Protein AF-A0A972J6G7-F1 (afdb_monomer_lite)

Secondary structure (DSSP, 8-state):
--------------------------------------------GGGG-EEEETTEEEETT-BHHHHHHHSPPPSEEEEEE-SSSSSEEEEEEETTEEEEEEEETTEEEEEEEEE--TT---TT---TT---

Sequence (132 aa):
MKKKLIIFCLFALLIVSACGAQERTSEQAKPPATMTPVQETAMPAYEKLYIQLGDLRIGIFDDANIVLSALPPPIGTFEAESCAYQGMDSFYYYDGFQLMVNEIDGARQVTSIGIKDDLFKTPQGVRFGLSR

Foldseek 3Di:
DDDDDDDDDDDDDDDDDDDDDDDDDDDDDDDDDDDDPPPCPPDPPQVPDWADDPPDTAHWFPQVVVVCVVDDAAPDWDWDQDPVDHGIFIWGHDVQWIWTWDQDPNTITGHDIGGDDQPGAGPVGDGPPDDD

Structure (mmCIF, N/CA/C/O backbone):
data_AF-A0A972J6G7-F1
#
_entry.id   AF-A0A972J6G7-F1
#
loop_
_atom_site.group_PDB
_atom_site.id
_atom_site.type_symbol
_atom_site.label_atom_id
_atom_site.label_alt_id
_atom_site.label_comp_id
_atom_site.label_asym_id
_atom_site.label_entity_id
_atom_site.label_seq_id
_atom_site.pdbx_PDB_ins_code
_atom_site.Cartn_x
_atom_site.Cartn_y
_atom_site.Cartn_z
_atom_site.occupancy
_atom_site.B_iso_or_equiv
_atom_site.auth_seq_id
_atom_site.auth_comp_id
_atom_site.auth_asym_id
_atom_site.auth_atom_id
_atom_site.pdbx_PDB_model_num
ATOM 1 N N . MET A 1 1 ? 58.709 -25.369 -23.808 1.00 37.25 1 MET A N 1
ATOM 2 C CA . MET A 1 1 ? 60.099 -25.134 -23.341 1.00 37.25 1 MET A CA 1
ATOM 3 C C . MET A 1 1 ? 60.258 -23.633 -23.088 1.00 37.25 1 MET A C 1
ATOM 5 O O . MET A 1 1 ? 60.187 -22.874 -24.032 1.00 37.25 1 MET A O 1
ATOM 9 N N . LYS A 1 2 ? 60.033 -23.135 -21.865 1.00 39.34 2 LYS A N 1
ATOM 10 C CA . LYS A 1 2 ? 61.041 -22.796 -20.830 1.00 39.34 2 LYS A CA 1
ATOM 11 C C . LYS A 1 2 ? 62.212 -21.906 -21.317 1.00 39.34 2 LYS A C 1
ATOM 13 O O . LYS A 1 2 ? 63.195 -22.437 -21.803 1.00 39.34 2 LYS A O 1
ATOM 18 N N . LYS A 1 3 ? 62.065 -20.594 -21.047 1.00 46.31 3 LYS A N 1
ATOM 19 C CA . LYS A 1 3 ? 63.023 -19.589 -20.507 1.00 46.31 3 LYS A CA 1
ATOM 20 C C . LYS A 1 3 ? 64.447 -19.475 -21.098 1.00 46.31 3 LYS A C 1
ATOM 22 O O . LYS A 1 3 ? 65.182 -20.454 -21.069 1.00 46.31 3 LYS A O 1
ATOM 27 N N . LYS A 1 4 ? 64.860 -18.222 -21.386 1.00 48.91 4 LYS A N 1
ATOM 28 C CA . LYS A 1 4 ? 66.084 -17.473 -20.941 1.00 48.91 4 LYS A CA 1
ATOM 29 C C . LYS A 1 4 ? 66.341 -16.317 -21.940 1.00 48.91 4 LYS A C 1
ATOM 31 O O . LYS A 1 4 ? 66.417 -16.580 -23.127 1.00 48.91 4 LYS A O 1
ATOM 36 N N . LEU A 1 5 ? 66.208 -15.033 -21.587 1.00 52.12 5 LEU A N 1
ATOM 37 C CA . LEU A 1 5 ? 67.059 -14.161 -20.747 1.00 52.12 5 LEU A CA 1
ATOM 38 C C . LEU A 1 5 ? 68.436 -13.832 -21.369 1.00 52.12 5 LEU A C 1
ATOM 40 O O . LEU A 1 5 ? 69.343 -14.649 -21.262 1.00 52.12 5 LEU A O 1
ATOM 44 N N . ILE A 1 6 ? 68.580 -12.610 -21.910 1.00 56.72 6 ILE A N 1
ATOM 45 C CA . ILE A 1 6 ? 69.832 -11.857 -22.174 1.00 56.72 6 ILE A CA 1
ATOM 46 C C . ILE A 1 6 ? 69.441 -10.357 -22.019 1.00 56.72 6 ILE A C 1
ATOM 48 O O . ILE A 1 6 ? 68.616 -9.893 -22.796 1.00 56.72 6 ILE A O 1
ATOM 52 N N . ILE A 1 7 ? 69.660 -9.649 -20.894 1.00 53.44 7 ILE A N 1
ATOM 53 C CA . ILE A 1 7 ? 70.910 -9.040 -20.360 1.00 53.44 7 ILE A CA 1
ATOM 54 C C . ILE A 1 7 ? 71.455 -8.000 -21.364 1.00 53.44 7 ILE A C 1
ATOM 56 O O . ILE A 1 7 ? 71.918 -8.389 -22.422 1.00 53.44 7 ILE A O 1
ATOM 60 N N . PHE A 1 8 ? 71.335 -6.678 -21.178 1.00 44.78 8 PHE A N 1
ATOM 61 C CA . PHE A 1 8 ? 72.297 -5.801 -20.478 1.00 44.78 8 PHE A CA 1
ATOM 62 C C . PHE A 1 8 ? 71.844 -4.344 -20.766 1.00 44.78 8 PHE A C 1
ATOM 64 O O . PHE A 1 8 ? 71.658 -3.997 -21.926 1.00 44.78 8 PHE A O 1
ATOM 71 N N . CYS A 1 9 ? 71.521 -3.503 -19.786 1.00 44.59 9 CYS A N 1
ATOM 72 C CA . CYS A 1 9 ? 72.351 -2.334 -19.483 1.00 44.59 9 CYS A CA 1
ATOM 73 C C . CYS A 1 9 ? 71.883 -1.709 -18.168 1.00 44.59 9 CYS A C 1
ATOM 75 O O . CYS A 1 9 ? 70.750 -1.255 -18.019 1.00 44.59 9 CYS A O 1
ATOM 77 N N . LEU A 1 10 ? 72.810 -1.743 -17.226 1.00 46.75 10 LEU A N 1
ATOM 78 C CA . LEU A 1 10 ? 72.714 -1.363 -15.835 1.00 46.75 10 LEU A CA 1
ATOM 79 C C . LEU A 1 10 ? 73.387 0.010 -15.701 1.00 46.75 10 LEU A C 1
ATOM 81 O O . LEU A 1 10 ? 74.588 0.115 -15.912 1.00 46.75 10 LEU A O 1
ATOM 85 N N . PHE A 1 11 ? 72.621 1.038 -15.357 1.00 53.41 11 PHE A N 1
ATOM 86 C CA . PHE A 1 11 ? 73.085 2.254 -14.678 1.00 53.41 11 PHE A CA 1
ATOM 87 C C . PHE A 1 11 ? 71.932 2.587 -13.712 1.00 53.41 11 PHE A C 1
ATOM 89 O O . PHE A 1 11 ? 70.876 3.022 -14.152 1.00 53.41 11 PHE A O 1
ATOM 96 N N . ALA A 1 12 ? 71.919 2.165 -12.440 1.00 45.75 12 ALA A N 1
ATOM 97 C CA . ALA A 1 12 ? 72.860 2.511 -11.367 1.00 45.75 12 ALA A CA 1
ATOM 98 C C . ALA A 1 12 ? 73.193 4.016 -11.409 1.00 45.75 12 ALA A C 1
ATOM 100 O O . ALA A 1 12 ? 73.682 4.497 -12.415 1.00 45.75 12 ALA A O 1
ATOM 101 N N . LEU A 1 13 ? 72.987 4.832 -10.382 1.00 48.28 13 LEU A N 1
ATOM 102 C CA . LEU A 1 13 ? 72.763 4.564 -8.972 1.00 48.28 13 LEU A CA 1
ATOM 103 C C . LEU A 1 13 ? 72.353 5.903 -8.311 1.00 48.28 13 LEU A C 1
ATOM 105 O O . LEU A 1 13 ? 72.888 6.947 -8.665 1.00 48.28 13 LEU A O 1
ATOM 109 N N . LEU A 1 14 ? 71.421 5.825 -7.360 1.00 52.12 14 LEU A N 1
ATOM 110 C CA . LEU A 1 14 ? 71.400 6.471 -6.036 1.00 52.12 14 LEU A CA 1
ATOM 111 C C . LEU A 1 14 ? 72.083 7.838 -5.817 1.00 52.12 14 LEU A C 1
ATOM 113 O O . LEU A 1 14 ? 73.303 7.947 -5.883 1.00 52.12 14 LEU A O 1
ATOM 117 N N . ILE A 1 15 ? 71.320 8.767 -5.225 1.00 62.25 15 ILE A N 1
ATOM 118 C CA . ILE A 1 15 ? 71.763 9.433 -3.988 1.00 62.25 15 ILE A CA 1
ATOM 119 C C . ILE A 1 15 ? 70.581 9.676 -3.040 1.00 62.25 15 ILE A C 1
ATOM 121 O O . ILE A 1 15 ? 69.483 10.041 -3.451 1.00 62.25 15 ILE A O 1
ATOM 125 N N . VAL A 1 16 ? 70.848 9.382 -1.770 1.00 63.50 16 VAL A N 1
ATOM 126 C CA . VAL A 1 16 ? 69.961 9.284 -0.602 1.00 63.50 16 VAL A CA 1
ATOM 127 C C . VAL A 1 16 ? 70.358 10.376 0.402 1.00 63.50 16 VAL A C 1
ATOM 129 O O . VAL A 1 16 ? 71.506 10.819 0.375 1.00 63.50 16 VAL A O 1
ATOM 132 N N . SER A 1 17 ? 69.451 10.662 1.349 1.00 56.06 17 SER A N 1
ATOM 133 C CA . SER A 1 17 ? 69.672 11.268 2.687 1.00 56.06 17 SER A CA 1
ATOM 134 C C . SER A 1 17 ? 69.538 12.793 2.740 1.00 56.06 17 SER A C 1
ATOM 136 O O . SER A 1 17 ? 70.007 13.478 1.847 1.00 56.06 17 SER A O 1
ATOM 138 N N . ALA A 1 18 ? 68.983 13.442 3.767 1.00 43.06 18 ALA A N 1
ATOM 139 C CA . ALA A 1 18 ? 68.316 13.085 5.029 1.00 43.06 18 ALA A CA 1
ATOM 140 C C . ALA A 1 18 ? 67.687 14.404 5.554 1.00 43.06 18 ALA A C 1
ATOM 142 O O . ALA A 1 18 ? 68.193 15.477 5.243 1.00 43.06 18 ALA A O 1
ATOM 143 N N . CYS A 1 19 ? 66.514 14.420 6.186 1.00 52.03 19 CYS A N 1
ATOM 144 C CA . CYS A 1 19 ? 66.264 14.500 7.641 1.00 52.03 19 CYS A CA 1
ATOM 145 C C . CYS A 1 19 ? 64.748 14.791 7.760 1.00 52.03 19 CYS A C 1
ATOM 147 O O . CYS A 1 19 ? 64.228 15.550 6.953 1.00 52.03 19 CYS A O 1
ATOM 149 N N . GLY A 1 20 ? 63.940 14.250 8.669 1.00 37.41 20 GLY A N 1
ATOM 150 C CA . GLY A 1 20 ? 64.222 13.752 10.008 1.00 37.41 20 GLY A CA 1
ATOM 151 C C . GLY A 1 20 ? 63.487 14.633 11.026 1.00 37.41 20 GLY A C 1
ATOM 152 O O . GLY A 1 20 ? 64.061 15.620 11.466 1.00 37.41 20 GLY A O 1
ATOM 153 N N . ALA A 1 21 ? 62.241 14.285 11.382 1.00 38.41 21 ALA A N 1
ATOM 154 C CA . ALA A 1 21 ? 61.596 14.658 12.650 1.00 38.41 21 ALA A CA 1
ATOM 155 C C . ALA A 1 21 ? 60.366 13.761 12.941 1.00 38.41 21 ALA A C 1
ATOM 157 O O . ALA A 1 21 ? 59.396 13.715 12.192 1.00 38.41 21 ALA A O 1
ATOM 158 N N . GLN A 1 22 ? 60.511 13.034 14.042 1.00 39.78 22 GLN A N 1
ATOM 159 C CA . GLN A 1 22 ? 59.643 12.147 14.836 1.00 39.78 22 GLN A CA 1
ATOM 160 C C . GLN A 1 22 ? 58.411 12.930 15.399 1.00 39.78 22 GLN A C 1
ATOM 162 O O . GLN A 1 22 ? 58.547 14.124 15.622 1.00 39.78 22 GLN A O 1
ATOM 167 N N . GLU A 1 23 ? 57.167 12.430 15.552 1.00 35.50 23 GLU A N 1
ATOM 168 C CA . GLU A 1 23 ? 56.658 11.415 16.500 1.00 35.50 23 GLU A CA 1
ATOM 169 C C . GLU A 1 23 ? 55.214 10.916 16.209 1.00 35.50 23 GLU A C 1
ATOM 171 O O . GLU A 1 23 ? 54.366 11.656 15.729 1.00 35.50 23 GLU A O 1
ATOM 176 N N . ARG A 1 24 ? 54.977 9.647 16.594 1.00 35.03 24 ARG A N 1
ATOM 177 C CA . ARG A 1 24 ? 53.794 9.021 17.243 1.00 35.03 24 ARG A CA 1
ATOM 178 C C . ARG A 1 24 ? 52.355 9.420 16.832 1.00 35.03 24 ARG A C 1
ATOM 180 O O . ARG A 1 24 ? 51.877 10.500 17.148 1.00 35.03 24 ARG A O 1
ATOM 187 N N . THR A 1 25 ? 51.613 8.388 16.405 1.00 28.28 25 THR A N 1
ATOM 188 C CA . THR A 1 25 ? 50.264 7.961 16.871 1.00 28.28 25 THR A CA 1
ATOM 189 C C . THR A 1 25 ? 49.338 7.620 15.705 1.00 28.28 25 THR A C 1
ATOM 191 O O . THR A 1 25 ? 49.022 8.442 14.855 1.00 28.28 25 THR A O 1
ATOM 194 N N . SER A 1 26 ? 48.926 6.352 15.680 1.00 43.16 26 SER A N 1
ATOM 195 C CA . SER A 1 26 ? 47.836 5.826 14.865 1.00 43.16 26 SER A CA 1
ATOM 196 C C . SER A 1 26 ? 46.520 6.390 15.385 1.00 43.16 26 SER A C 1
ATOM 198 O O . SER A 1 26 ? 46.113 5.993 16.470 1.00 43.16 26 SER A O 1
ATOM 200 N N . GLU A 1 27 ? 45.833 7.232 14.614 1.00 33.09 27 GLU A N 1
ATOM 201 C CA . GLU A 1 27 ? 44.410 7.483 14.843 1.00 33.09 27 GLU A CA 1
ATOM 202 C C . GLU A 1 27 ? 43.695 7.937 13.558 1.00 33.09 27 GLU A C 1
ATOM 204 O O . GLU A 1 27 ? 43.914 9.024 13.035 1.00 33.09 27 GLU A O 1
ATOM 209 N N . GLN A 1 28 ? 42.827 7.044 13.079 1.00 37.50 28 GLN A N 1
ATOM 210 C CA . GLN A 1 28 ? 41.441 7.343 12.720 1.00 37.50 28 GLN A CA 1
ATOM 211 C C . GLN A 1 28 ? 41.165 8.270 11.527 1.00 37.50 28 GLN A C 1
ATOM 213 O O . GLN A 1 28 ? 41.240 9.496 11.587 1.00 37.50 28 GLN A O 1
ATOM 218 N N . ALA A 1 29 ? 40.656 7.636 10.467 1.00 50.00 29 ALA A N 1
ATOM 219 C CA . ALA A 1 29 ? 39.768 8.267 9.503 1.00 50.00 29 ALA A CA 1
ATOM 220 C C . ALA A 1 29 ? 38.651 9.035 10.239 1.00 50.00 29 ALA A C 1
ATOM 222 O O . ALA A 1 29 ? 37.955 8.485 11.095 1.00 50.00 29 ALA A O 1
ATOM 223 N N . LYS A 1 30 ? 38.501 10.321 9.921 1.00 32.25 30 LYS A N 1
ATOM 224 C CA . LYS A 1 30 ? 37.575 11.253 10.574 1.00 32.25 30 LYS A CA 1
ATOM 225 C C . LYS A 1 30 ? 37.124 12.296 9.536 1.00 32.25 30 LYS A C 1
ATOM 227 O O . LYS A 1 30 ? 37.967 12.738 8.761 1.00 32.25 30 LYS A O 1
ATOM 232 N N . PRO A 1 31 ? 35.890 12.825 9.590 1.00 43.81 31 PRO A N 1
ATOM 233 C CA . PRO A 1 31 ? 34.566 12.199 9.623 1.00 43.81 31 PRO A CA 1
ATOM 234 C C . PRO A 1 31 ? 33.676 12.861 8.516 1.00 43.81 31 PRO A C 1
ATOM 236 O O . PRO A 1 31 ? 34.194 13.625 7.698 1.00 43.81 31 PRO A O 1
ATOM 239 N N . PRO A 1 32 ? 32.355 12.607 8.431 1.00 38.06 32 PRO A N 1
ATOM 240 C CA . PRO A 1 32 ? 31.502 13.170 7.383 1.00 38.06 32 PRO A CA 1
ATOM 241 C C . PRO A 1 32 ? 31.328 14.682 7.546 1.00 38.06 32 PRO A C 1
ATOM 243 O O . PRO A 1 32 ? 31.233 15.190 8.665 1.00 38.06 32 PRO A O 1
ATOM 246 N N . ALA A 1 33 ? 31.241 15.387 6.418 1.00 37.38 33 ALA A N 1
ATOM 247 C CA . ALA A 1 33 ? 30.839 16.781 6.388 1.00 37.38 33 ALA A CA 1
ATOM 248 C C . ALA A 1 33 ? 29.437 16.946 6.999 1.00 37.38 33 ALA A C 1
ATOM 250 O O . ALA A 1 33 ? 28.495 16.218 6.689 1.00 37.38 33 ALA A O 1
ATOM 251 N N . THR A 1 34 ? 29.373 17.916 7.899 1.00 27.89 34 THR A N 1
ATOM 252 C CA . THR A 1 34 ? 28.255 18.399 8.697 1.00 27.89 34 THR A CA 1
ATOM 253 C C . THR A 1 34 ? 26.921 18.459 7.952 1.00 27.89 34 THR A C 1
ATOM 255 O O . THR A 1 34 ? 26.810 19.027 6.866 1.00 27.89 34 THR A O 1
ATOM 258 N N . MET A 1 35 ? 25.896 17.927 8.622 1.00 42.78 35 MET A N 1
ATOM 259 C CA . MET A 1 35 ? 24.481 18.059 8.292 1.00 42.78 35 MET A CA 1
ATOM 260 C C . MET A 1 35 ? 24.134 19.541 8.140 1.00 42.78 35 MET A C 1
ATOM 262 O O . MET A 1 35 ? 24.147 20.309 9.101 1.00 42.78 35 MET A O 1
ATOM 266 N N . THR A 1 36 ? 23.846 19.944 6.908 1.00 33.16 36 THR A N 1
ATOM 267 C CA . THR A 1 36 ? 23.157 21.208 6.646 1.00 33.16 36 THR A CA 1
ATOM 268 C C . THR A 1 36 ? 21.736 21.059 7.203 1.00 33.16 36 THR A C 1
ATOM 270 O O . THR A 1 36 ? 21.173 19.967 7.064 1.00 33.16 36 THR A O 1
ATOM 273 N N . PRO A 1 37 ? 21.140 22.077 7.854 1.00 37.59 37 PRO A N 1
ATOM 274 C CA . PRO A 1 37 ? 19.741 22.004 8.250 1.00 37.59 37 PRO A CA 1
ATOM 275 C C . PRO A 1 37 ? 18.938 21.709 6.991 1.00 37.59 37 PRO A C 1
ATOM 277 O O . PRO A 1 37 ? 19.076 22.431 6.001 1.00 37.59 37 PRO A O 1
ATOM 280 N N . VAL A 1 38 ? 18.145 20.639 7.013 1.00 33.38 38 VAL A N 1
ATOM 281 C CA . VAL A 1 38 ? 17.115 20.435 5.999 1.00 33.38 38 VAL A CA 1
ATOM 282 C C . VAL A 1 38 ? 16.248 21.681 6.079 1.00 33.38 38 VAL A C 1
ATOM 284 O O . VAL A 1 38 ? 15.543 21.892 7.064 1.00 33.38 38 VAL A O 1
ATOM 287 N N . GLN A 1 39 ? 16.404 22.572 5.101 1.00 38.19 39 GLN A N 1
ATOM 288 C CA . GLN A 1 39 ? 15.470 23.661 4.908 1.00 38.19 39 GLN A CA 1
ATOM 289 C C . GLN A 1 39 ? 14.114 22.990 4.762 1.00 38.19 39 GLN A C 1
ATOM 291 O O . GLN A 1 39 ? 13.936 22.145 3.886 1.00 38.19 39 GLN A O 1
ATOM 296 N N . GLU A 1 40 ? 13.197 23.323 5.663 1.00 53.50 40 GLU A N 1
ATOM 297 C CA . GLU A 1 40 ? 11.801 22.926 5.583 1.00 53.50 40 GLU A CA 1
ATOM 298 C C . GLU A 1 40 ? 11.189 23.655 4.382 1.00 53.50 40 GLU A C 1
ATOM 300 O O . GLU A 1 40 ? 10.488 24.657 4.491 1.00 53.50 40 GLU A O 1
ATOM 305 N N . THR A 1 41 ? 11.539 23.190 3.185 1.00 41.41 41 THR A N 1
ATOM 306 C CA . THR A 1 41 ? 10.735 23.395 1.996 1.00 41.41 41 THR A CA 1
ATOM 307 C C . THR A 1 41 ? 9.434 22.684 2.290 1.00 41.41 41 THR A C 1
ATOM 309 O O . THR A 1 41 ? 9.439 21.466 2.464 1.00 41.41 41 THR A O 1
ATOM 312 N N . ALA A 1 42 ? 8.352 23.448 2.427 1.00 53.94 42 ALA A N 1
ATOM 313 C CA . ALA A 1 42 ? 7.025 22.905 2.656 1.00 53.94 42 ALA A CA 1
ATOM 314 C C . ALA A 1 42 ? 6.750 21.816 1.611 1.00 53.94 42 ALA A C 1
ATOM 316 O O . ALA A 1 42 ? 6.528 22.109 0.434 1.00 53.94 42 ALA A O 1
ATOM 317 N N . MET A 1 43 ? 6.834 20.561 2.056 1.00 45.69 43 MET A N 1
ATOM 318 C CA . MET A 1 43 ? 6.522 19.396 1.248 1.00 45.69 43 MET A CA 1
ATOM 319 C C . MET A 1 43 ? 5.063 19.528 0.814 1.00 45.69 43 MET A C 1
ATOM 321 O O . MET A 1 43 ? 4.213 19.909 1.632 1.00 45.69 43 MET A O 1
ATOM 325 N N . PRO A 1 44 ? 4.736 19.267 -0.458 1.00 46.56 44 PRO A N 1
ATOM 326 C CA . PRO A 1 44 ? 3.350 19.304 -0.879 1.00 46.56 44 PRO A CA 1
ATOM 327 C C . PRO A 1 44 ? 2.552 18.303 -0.032 1.00 46.56 44 PRO A C 1
ATOM 329 O O . PRO A 1 44 ? 3.036 17.224 0.305 1.00 46.56 44 PRO A O 1
ATOM 332 N N . ALA A 1 45 ? 1.325 18.669 0.348 1.00 49.75 45 ALA A N 1
ATOM 333 C CA . ALA A 1 45 ? 0.530 17.976 1.371 1.00 49.75 45 ALA A CA 1
ATOM 334 C C . ALA A 1 45 ? 0.332 16.455 1.151 1.00 49.75 45 ALA A C 1
ATOM 336 O O . ALA A 1 45 ? -0.065 15.750 2.079 1.00 49.75 45 ALA A O 1
ATOM 337 N N . TYR A 1 46 ? 0.611 15.946 -0.054 1.00 51.00 46 TYR A N 1
ATOM 338 C CA . TYR A 1 46 ? 0.524 14.532 -0.407 1.00 51.00 46 TYR A CA 1
ATOM 339 C C . TYR A 1 46 ? 1.689 13.670 0.109 1.00 51.00 46 TYR A C 1
ATOM 341 O O . TYR A 1 46 ? 1.499 12.467 0.246 1.00 51.00 46 TYR A O 1
ATOM 349 N N . GLU A 1 47 ? 2.845 14.237 0.483 1.00 55.25 47 GLU A N 1
ATOM 350 C CA . GLU A 1 47 ? 3.959 13.462 1.076 1.00 55.25 47 GLU A CA 1
ATOM 351 C C . GLU A 1 47 ? 3.706 13.056 2.541 1.00 55.25 47 GLU A C 1
ATOM 353 O O . GLU A 1 47 ? 4.534 12.408 3.176 1.00 55.25 47 GLU A O 1
ATOM 358 N N . LYS A 1 48 ? 2.544 13.416 3.104 1.00 68.25 48 LYS A N 1
ATOM 359 C CA . LYS A 1 48 ? 2.229 13.209 4.525 1.00 68.25 48 LYS A CA 1
ATOM 360 C C . LYS A 1 48 ? 1.088 12.228 4.786 1.00 68.25 48 LYS A C 1
ATOM 362 O O . LYS A 1 48 ? 0.717 12.054 5.947 1.00 68.25 48 LYS A O 1
ATOM 367 N N . LEU A 1 49 ? 0.514 11.609 3.753 1.00 85.50 49 LEU A N 1
ATOM 368 C CA . LEU A 1 49 ? -0.612 10.682 3.887 1.00 85.50 49 LEU A CA 1
ATOM 369 C C . LEU A 1 49 ? -0.114 9.243 4.052 1.00 85.50 49 LEU A C 1
ATOM 371 O O . LEU A 1 49 ? 0.517 8.683 3.163 1.00 85.50 49 LEU A O 1
ATOM 375 N N . TYR A 1 50 ? -0.428 8.652 5.200 1.00 92.56 50 TYR A N 1
ATOM 376 C CA . TYR A 1 50 ? -0.132 7.261 5.530 1.00 92.56 50 TYR A CA 1
ATOM 377 C C . TYR A 1 50 ? -1.232 6.707 6.430 1.00 92.56 50 TYR A C 1
ATOM 379 O O . TYR A 1 50 ? -1.877 7.459 7.170 1.00 92.56 50 TYR A O 1
ATOM 387 N N . ILE A 1 51 ? -1.416 5.391 6.404 1.00 93.25 51 ILE A N 1
ATOM 388 C CA . ILE A 1 51 ? -2.189 4.693 7.430 1.00 93.25 51 ILE A CA 1
ATOM 389 C C . ILE A 1 51 ? -1.260 4.211 8.540 1.00 93.25 51 ILE A C 1
ATOM 391 O O . ILE A 1 51 ? -0.084 3.934 8.299 1.00 93.25 51 ILE A O 1
ATOM 395 N N . GLN A 1 52 ? -1.782 4.124 9.762 1.00 93.12 52 GLN A N 1
ATOM 396 C CA . GLN A 1 52 ? -1.023 3.649 10.913 1.00 93.12 52 GLN A CA 1
ATOM 397 C C . GLN A 1 52 ? -1.736 2.472 11.575 1.00 93.12 52 GLN A C 1
ATOM 399 O O . GLN A 1 52 ? -2.914 2.569 11.913 1.00 93.12 52 GLN A O 1
ATOM 404 N N . LEU A 1 53 ? -1.000 1.376 11.763 1.00 92.12 53 LEU A N 1
ATOM 405 C CA . LEU A 1 53 ? -1.450 0.134 12.387 1.00 92.12 53 LEU A CA 1
ATOM 406 C C . LEU A 1 53 ? -0.498 -0.185 13.546 1.00 92.12 53 LEU A C 1
ATOM 408 O O . LEU A 1 53 ? 0.590 -0.721 13.344 1.00 92.12 53 LEU A O 1
ATOM 412 N N . GLY A 1 54 ? -0.870 0.211 14.765 1.00 90.3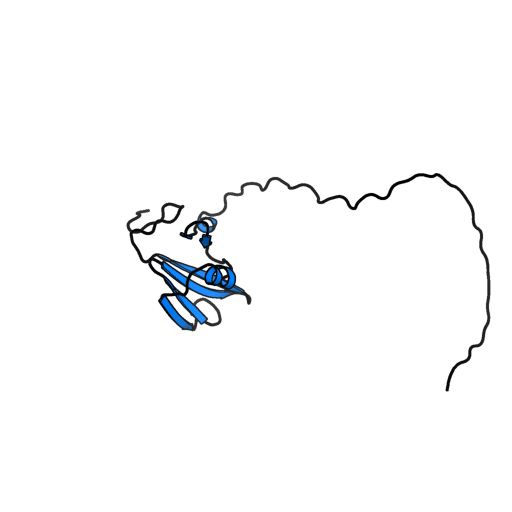8 54 GLY A N 1
ATOM 413 C CA . GLY A 1 54 ? 0.070 0.214 15.890 1.00 90.38 54 GLY A CA 1
ATOM 414 C C . GLY A 1 54 ? 1.261 1.134 15.599 1.00 90.38 54 GLY A C 1
ATOM 415 O O . GLY A 1 54 ? 1.071 2.330 15.359 1.00 90.38 54 GLY A O 1
ATOM 416 N N . ASP A 1 55 ? 2.469 0.570 15.577 1.00 91.25 55 ASP A N 1
ATOM 417 C CA . ASP A 1 55 ? 3.710 1.287 15.247 1.00 91.25 55 ASP A CA 1
ATOM 418 C C . ASP A 1 55 ? 4.059 1.250 13.748 1.00 91.25 55 ASP A C 1
ATOM 420 O O . ASP A 1 55 ? 4.932 1.993 13.293 1.00 91.25 55 ASP A O 1
ATOM 424 N N . LEU A 1 56 ? 3.373 0.415 12.959 1.00 92.81 56 LEU A N 1
ATOM 425 C CA . LEU A 1 56 ? 3.601 0.310 11.522 1.00 92.81 56 LEU A CA 1
ATOM 426 C C . LEU A 1 56 ? 2.946 1.491 10.801 1.00 92.81 56 LEU A C 1
ATOM 428 O O . LEU A 1 56 ? 1.741 1.722 10.924 1.00 92.81 56 LEU A O 1
ATOM 432 N N . ARG A 1 57 ? 3.740 2.217 10.012 1.00 94.06 57 ARG A N 1
ATOM 433 C CA . ARG A 1 57 ? 3.263 3.240 9.076 1.00 94.06 57 ARG A CA 1
ATOM 434 C C . ARG A 1 57 ? 3.367 2.703 7.660 1.00 94.06 57 ARG A C 1
ATOM 436 O O . ARG A 1 57 ? 4.387 2.114 7.325 1.00 94.06 57 ARG A O 1
ATOM 443 N N . ILE A 1 58 ? 2.313 2.910 6.875 1.00 95.06 58 ILE A N 1
ATOM 444 C CA . ILE A 1 58 ? 2.247 2.489 5.475 1.00 95.06 58 ILE A CA 1
ATOM 445 C C . ILE A 1 58 ? 1.824 3.693 4.637 1.00 95.06 58 ILE A C 1
ATOM 447 O O . ILE A 1 58 ? 0.709 4.206 4.786 1.00 95.06 58 ILE A O 1
ATOM 451 N N . GLY A 1 59 ? 2.733 4.154 3.789 1.00 94.19 59 GLY A N 1
ATOM 452 C CA . GLY A 1 59 ? 2.547 5.211 2.809 1.00 94.19 59 GLY A CA 1
ATOM 453 C C . GLY A 1 59 ? 2.472 4.679 1.380 1.00 94.19 59 GLY A C 1
ATOM 454 O O . GLY A 1 59 ? 2.676 3.498 1.099 1.00 94.19 59 GLY A O 1
ATOM 455 N N . ILE A 1 60 ? 2.159 5.589 0.462 1.00 93.62 60 ILE A N 1
ATOM 456 C CA . ILE A 1 60 ? 2.280 5.325 -0.972 1.00 93.62 60 ILE A CA 1
ATOM 457 C C . ILE A 1 60 ? 3.770 5.293 -1.339 1.00 93.62 60 ILE A C 1
ATOM 459 O O . ILE A 1 60 ? 4.548 6.106 -0.848 1.00 93.62 60 ILE A O 1
ATOM 463 N N . PHE A 1 61 ? 4.132 4.360 -2.213 1.00 93.94 61 PHE A N 1
ATOM 464 C CA . PHE A 1 61 ? 5.479 3.996 -2.656 1.00 93.94 61 PHE A CA 1
ATOM 465 C C . PHE A 1 61 ? 6.373 3.296 -1.628 1.00 93.94 61 PHE A C 1
ATOM 467 O O . PHE A 1 61 ? 7.535 3.020 -1.927 1.00 93.94 61 PHE A O 1
ATOM 474 N N . ASP A 1 62 ? 5.832 2.919 -0.467 1.00 95.56 62 ASP A N 1
ATOM 475 C CA . ASP A 1 62 ? 6.538 2.021 0.446 1.00 95.56 62 ASP A CA 1
ATOM 476 C C . ASP A 1 62 ? 6.826 0.671 -0.231 1.00 95.56 62 ASP A C 1
ATOM 478 O O . ASP A 1 62 ? 6.024 0.174 -1.033 1.00 95.56 62 ASP A O 1
ATOM 482 N N . ASP A 1 63 ? 7.965 0.064 0.120 1.00 96.75 63 ASP A N 1
ATOM 483 C CA . ASP A 1 63 ? 8.352 -1.264 -0.363 1.00 96.75 63 ASP A CA 1
ATOM 484 C C . ASP A 1 63 ? 7.291 -2.293 0.043 1.00 96.75 63 ASP A C 1
ATOM 486 O O . ASP A 1 63 ? 7.080 -2.587 1.226 1.00 96.75 63 ASP A O 1
ATOM 490 N N . ALA A 1 64 ? 6.622 -2.860 -0.958 1.00 97.62 64 ALA A N 1
ATOM 491 C CA . ALA A 1 64 ? 5.510 -3.761 -0.728 1.00 97.62 64 ALA A CA 1
ATOM 492 C C . ALA A 1 64 ? 5.950 -5.074 -0.075 1.00 97.62 64 ALA A C 1
ATOM 494 O O . ALA A 1 64 ? 5.176 -5.663 0.672 1.00 97.62 64 ALA A O 1
ATOM 495 N N . ASN A 1 65 ? 7.177 -5.545 -0.310 1.00 97.00 65 ASN A N 1
ATOM 496 C CA . ASN A 1 65 ? 7.653 -6.774 0.319 1.00 97.00 65 ASN A CA 1
ATOM 497 C C . ASN A 1 65 ? 7.857 -6.556 1.823 1.00 97.00 65 ASN A C 1
ATOM 499 O O . ASN A 1 65 ? 7.455 -7.405 2.620 1.00 97.00 65 ASN A O 1
ATOM 503 N N . ILE A 1 66 ? 8.410 -5.401 2.215 1.00 96.94 66 ILE A N 1
ATOM 504 C CA . ILE A 1 66 ? 8.550 -5.022 3.627 1.00 96.94 66 ILE A CA 1
ATOM 505 C C . ILE A 1 66 ? 7.167 -4.881 4.270 1.00 96.94 66 ILE A C 1
ATOM 507 O O . ILE A 1 66 ? 6.902 -5.531 5.282 1.00 96.94 66 ILE A O 1
ATOM 511 N N . VAL A 1 67 ? 6.265 -4.106 3.660 1.00 97.31 67 VAL A N 1
ATOM 512 C CA . VAL A 1 67 ? 4.908 -3.876 4.186 1.00 97.31 67 VAL A CA 1
ATOM 513 C C . VAL A 1 67 ? 4.137 -5.187 4.346 1.00 97.31 67 VAL A C 1
ATOM 515 O O . VAL A 1 67 ? 3.627 -5.468 5.429 1.00 97.31 67 VAL A O 1
ATOM 518 N N . LEU A 1 68 ? 4.081 -6.022 3.304 1.00 97.62 68 LEU A N 1
ATOM 519 C CA . LEU A 1 68 ? 3.328 -7.279 3.336 1.00 97.62 68 LEU A CA 1
ATOM 520 C C . LEU A 1 68 ? 3.911 -8.282 4.340 1.00 97.62 68 LEU A C 1
ATOM 522 O O . LEU A 1 68 ? 3.156 -9.063 4.908 1.00 97.62 68 LEU A O 1
ATOM 526 N N . SER A 1 69 ? 5.224 -8.247 4.594 1.00 97.44 69 SER 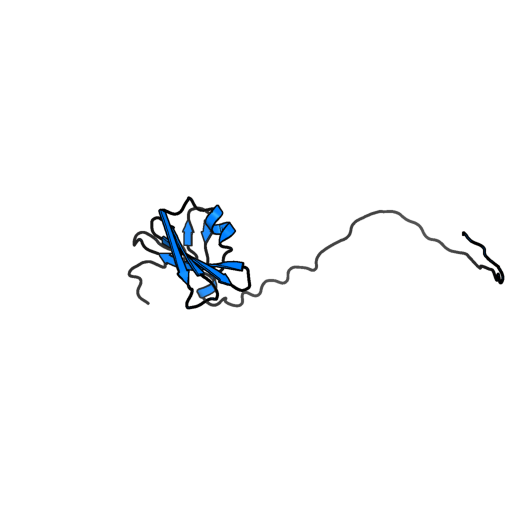A N 1
ATOM 527 C CA . SER A 1 69 ? 5.862 -9.098 5.610 1.00 97.44 69 SER A CA 1
ATOM 528 C C . SER A 1 69 ? 5.561 -8.672 7.052 1.00 97.44 69 SER A C 1
ATOM 530 O O . SER A 1 69 ? 5.617 -9.501 7.959 1.00 97.44 69 SER A O 1
ATOM 532 N N . ALA A 1 70 ? 5.243 -7.391 7.267 1.00 96.94 70 ALA A N 1
ATOM 533 C CA . ALA A 1 70 ? 4.905 -6.837 8.576 1.00 96.94 70 ALA A CA 1
ATOM 534 C C . ALA A 1 70 ? 3.415 -6.995 8.928 1.00 96.94 70 ALA A C 1
ATOM 536 O O . ALA A 1 70 ? 3.031 -6.831 10.088 1.00 96.94 70 ALA A O 1
ATOM 537 N N . LEU A 1 71 ? 2.574 -7.297 7.937 1.00 96.56 71 LEU A N 1
ATOM 538 C CA . LEU A 1 71 ? 1.141 -7.510 8.101 1.00 96.56 71 LEU A CA 1
ATOM 539 C C . LEU A 1 71 ? 0.816 -8.995 8.335 1.00 96.56 71 LEU A C 1
ATOM 541 O O . LEU A 1 71 ? 1.565 -9.876 7.909 1.00 96.56 71 LEU A O 1
ATOM 545 N N . PRO A 1 72 ? -0.321 -9.309 8.987 1.00 96.06 72 PRO A N 1
ATOM 546 C CA . PRO A 1 72 ? -0.842 -10.673 8.983 1.00 96.06 72 PRO A CA 1
ATOM 547 C C . PRO A 1 72 ? -1.134 -11.142 7.544 1.00 96.06 72 PRO A C 1
ATOM 549 O O . PRO A 1 72 ? -1.172 -10.329 6.619 1.00 96.06 72 PRO A O 1
ATOM 552 N N . PRO A 1 73 ? -1.390 -12.443 7.322 1.00 97.75 73 PRO A N 1
ATOM 553 C CA . PRO A 1 73 ? -1.860 -12.911 6.025 1.00 97.75 73 PRO A CA 1
ATOM 554 C C . PRO A 1 73 ? -3.130 -12.156 5.585 1.00 97.75 73 PRO A C 1
ATOM 556 O O . PRO A 1 73 ? -4.019 -11.939 6.415 1.00 97.75 73 PRO A O 1
ATOM 559 N N . PRO A 1 74 ? -3.236 -11.752 4.306 1.00 97.94 74 PRO A N 1
ATOM 560 C CA . PRO A 1 74 ? -4.430 -11.086 3.799 1.00 97.94 74 PRO A CA 1
ATOM 561 C C . PRO A 1 74 ? -5.629 -12.044 3.812 1.00 97.94 74 PRO A C 1
ATOM 563 O O . PRO A 1 74 ? -5.483 -13.253 3.629 1.00 97.94 74 PRO A O 1
ATOM 566 N N . ILE A 1 75 ? -6.831 -11.491 3.973 1.00 98.06 75 ILE A N 1
ATOM 567 C CA . ILE A 1 75 ? -8.099 -12.241 3.936 1.00 98.06 75 ILE A CA 1
ATOM 568 C C . ILE A 1 75 ? -8.380 -12.748 2.513 1.00 98.06 75 ILE A C 1
ATOM 570 O O . ILE A 1 75 ? -9.014 -13.783 2.318 1.00 98.06 75 ILE A O 1
ATOM 574 N N . GLY A 1 76 ? -7.880 -12.029 1.510 1.00 98.00 76 GLY A N 1
ATOM 575 C CA . GLY A 1 76 ? -7.921 -12.444 0.119 1.00 98.00 76 GLY A CA 1
ATOM 576 C C . GLY A 1 76 ? -6.938 -11.654 -0.730 1.00 98.00 76 GLY A C 1
ATOM 577 O O . GLY A 1 76 ? -6.437 -10.603 -0.319 1.00 98.00 76 GLY A O 1
ATOM 578 N N . THR A 1 77 ? -6.705 -12.151 -1.939 1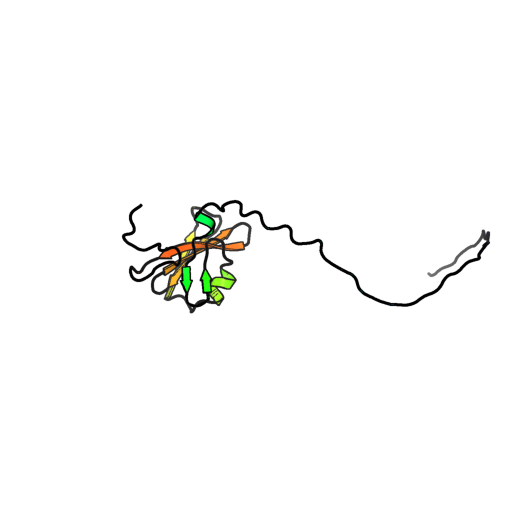.00 98.25 77 THR A N 1
ATOM 579 C CA . THR A 1 77 ? -5.907 -11.475 -2.959 1.00 98.25 77 THR A CA 1
ATOM 580 C C . THR A 1 77 ? -6.596 -11.548 -4.315 1.00 98.25 77 THR A C 1
ATOM 582 O O . THR A 1 77 ? -7.390 -12.453 -4.580 1.00 98.25 77 THR A O 1
ATOM 585 N N . PHE A 1 78 ? -6.308 -10.576 -5.173 1.00 97.94 78 PHE A N 1
ATOM 586 C CA . PHE A 1 78 ? -6.753 -10.554 -6.563 1.00 97.94 78 PHE A CA 1
ATOM 587 C C . PHE A 1 78 ? -5.651 -9.945 -7.427 1.00 97.94 78 PHE A C 1
ATOM 589 O O . PHE A 1 78 ? -4.951 -9.049 -6.967 1.00 97.94 78 PHE A O 1
ATOM 596 N N . GLU A 1 79 ? -5.494 -10.421 -8.658 1.00 97.81 79 GLU A N 1
ATOM 597 C CA . GLU A 1 79 ? -4.527 -9.874 -9.608 1.00 97.81 79 GLU A CA 1
ATOM 598 C C . GLU A 1 79 ? -5.192 -9.638 -10.961 1.00 97.81 79 GLU A C 1
ATOM 600 O O . GLU A 1 79 ? -5.958 -10.475 -11.445 1.00 97.81 79 GLU A O 1
ATOM 605 N N . ALA A 1 80 ? -4.888 -8.495 -11.567 1.00 97.62 80 ALA A N 1
ATOM 606 C CA . ALA A 1 80 ? -5.335 -8.127 -12.904 1.00 97.62 80 ALA A CA 1
ATOM 607 C C . ALA A 1 80 ? -4.215 -7.408 -13.659 1.00 97.62 80 ALA A C 1
ATOM 609 O O . ALA A 1 80 ? -3.307 -6.862 -13.039 1.00 97.62 80 ALA A O 1
ATOM 610 N N . GLU A 1 81 ? -4.275 -7.401 -14.990 1.00 97.94 81 GLU A N 1
ATOM 611 C CA . GLU A 1 81 ? -3.362 -6.579 -15.789 1.00 97.94 81 GLU A CA 1
ATOM 612 C C . GLU A 1 81 ? -3.555 -5.101 -15.438 1.00 97.94 81 GLU A C 1
ATOM 614 O O . GLU A 1 81 ? -4.684 -4.603 -15.395 1.00 97.94 81 GLU A O 1
ATOM 619 N N . SER A 1 82 ? -2.448 -4.411 -15.167 1.00 95.94 82 SER A N 1
ATOM 620 C CA . SER A 1 82 ? -2.487 -3.013 -14.767 1.00 95.94 82 SER A CA 1
ATOM 621 C C . SER A 1 82 ? -2.812 -2.112 -15.953 1.00 95.94 82 SER A C 1
ATOM 623 O O . SER A 1 82 ? -2.247 -2.234 -17.039 1.00 95.94 82 SER A O 1
ATOM 625 N N . CYS A 1 83 ? -3.722 -1.164 -15.727 1.00 94.19 83 CYS A N 1
ATOM 626 C CA . CYS A 1 83 ? -4.031 -0.112 -16.697 1.00 94.19 83 CYS A CA 1
ATOM 627 C C . CYS A 1 83 ? -3.124 1.119 -16.529 1.00 94.19 83 CYS A C 1
ATOM 629 O O . CYS A 1 83 ? -2.959 1.898 -17.469 1.00 94.19 83 CYS A O 1
ATOM 631 N N . ALA A 1 84 ? -2.594 1.334 -15.322 1.00 93.12 84 ALA A N 1
ATOM 632 C CA . ALA A 1 84 ? -1.817 2.524 -14.977 1.00 93.12 84 ALA A CA 1
ATOM 633 C C . ALA A 1 84 ? -0.304 2.269 -15.003 1.00 93.12 84 ALA A C 1
ATOM 635 O O . ALA A 1 84 ? 0.465 3.183 -15.299 1.00 93.12 84 ALA A O 1
ATOM 636 N N . TYR A 1 85 ? 0.111 1.036 -14.716 1.00 94.00 85 TYR A N 1
ATOM 637 C CA . TYR A 1 85 ? 1.504 0.615 -14.648 1.00 94.00 85 TYR A CA 1
ATOM 638 C C . TYR A 1 85 ? 1.760 -0.549 -15.608 1.00 94.00 85 TYR A C 1
ATOM 640 O O . TYR A 1 85 ? 0.838 -1.118 -16.185 1.00 94.00 85 TYR A O 1
ATOM 648 N N . GLN A 1 86 ? 3.029 -0.896 -15.818 1.00 92.12 86 GLN A N 1
ATOM 649 C CA . GLN A 1 86 ? 3.369 -2.114 -16.550 1.00 92.12 86 GLN A CA 1
ATOM 650 C C . GLN A 1 86 ? 3.253 -3.324 -15.617 1.00 92.12 86 GLN A C 1
ATOM 652 O O . GLN A 1 86 ? 3.664 -3.262 -14.461 1.00 92.12 86 GLN A O 1
ATOM 657 N N . GLY A 1 87 ? 2.719 -4.434 -16.127 1.00 94.06 87 GLY A N 1
ATOM 658 C CA . GLY A 1 87 ? 2.565 -5.670 -15.359 1.00 94.06 87 GLY A CA 1
ATOM 659 C C . GLY A 1 87 ? 1.201 -5.780 -14.681 1.00 94.06 87 GLY A C 1
ATOM 660 O O . GLY A 1 87 ? 0.178 -5.502 -15.302 1.00 94.06 87 GLY A O 1
ATOM 661 N N . MET A 1 88 ? 1.186 -6.238 -13.429 1.00 97.00 88 MET A N 1
ATOM 662 C CA . MET A 1 88 ? -0.040 -6.579 -12.700 1.00 97.00 88 MET A CA 1
ATOM 663 C C . MET A 1 88 ? -0.376 -5.543 -11.621 1.00 97.00 88 MET A C 1
ATOM 665 O O . MET A 1 88 ? 0.513 -5.013 -10.950 1.00 97.00 88 MET A O 1
ATOM 669 N N . ASP A 1 89 ? -1.670 -5.301 -11.428 1.00 98.06 89 ASP A N 1
ATOM 670 C CA . ASP A 1 89 ? -2.240 -4.752 -10.200 1.00 98.06 89 ASP A CA 1
ATOM 671 C C . ASP A 1 89 ? -2.493 -5.915 -9.231 1.00 98.06 89 ASP A C 1
ATOM 673 O O . ASP A 1 89 ? -3.414 -6.710 -9.437 1.00 98.06 89 ASP A O 1
ATOM 677 N N . SER A 1 90 ? -1.685 -6.025 -8.172 1.00 98.38 90 SER A N 1
ATOM 678 C CA . SER A 1 90 ? -1.908 -7.002 -7.099 1.00 98.38 90 SER A CA 1
ATOM 679 C C . SER A 1 90 ? -2.671 -6.351 -5.944 1.00 98.38 90 SER A C 1
ATOM 681 O O . SER A 1 90 ? -2.190 -5.411 -5.309 1.00 98.38 90 SER A O 1
ATOM 683 N N . PHE A 1 91 ? -3.856 -6.869 -5.636 1.00 98.38 91 PHE A N 1
ATOM 684 C CA . PHE A 1 91 ? -4.724 -6.399 -4.560 1.00 98.38 91 PHE A CA 1
ATOM 685 C C . PHE A 1 91 ? -4.624 -7.321 -3.344 1.00 98.38 91 PHE A C 1
ATOM 687 O O . PHE A 1 91 ? -4.764 -8.538 -3.467 1.00 98.38 91 PHE A O 1
ATOM 694 N N . TYR A 1 92 ? -4.445 -6.729 -2.163 1.00 98.56 92 TYR A N 1
ATOM 695 C CA . TYR A 1 92 ? -4.385 -7.417 -0.874 1.00 98.56 92 TYR A CA 1
ATOM 696 C C . TYR A 1 92 ? -5.480 -6.874 0.044 1.00 98.56 92 TYR A C 1
ATOM 698 O O . TYR A 1 92 ? -5.518 -5.673 0.329 1.00 98.56 92 TYR A O 1
ATOM 706 N N . TYR A 1 93 ? -6.375 -7.751 0.498 1.00 97.75 93 TYR A N 1
ATOM 707 C CA . TYR A 1 93 ? -7.534 -7.372 1.305 1.00 97.75 93 TYR A CA 1
ATOM 708 C C . TYR A 1 93 ? -7.303 -7.671 2.787 1.00 97.75 93 TYR A C 1
ATOM 710 O O . TYR A 1 93 ? -6.975 -8.799 3.159 1.00 97.75 93 TYR A O 1
ATOM 718 N N . TYR A 1 94 ? -7.533 -6.665 3.625 1.00 96.19 94 TYR A N 1
ATOM 719 C CA . TYR A 1 94 ? -7.459 -6.733 5.079 1.00 96.19 94 TYR A CA 1
ATOM 720 C C . TYR A 1 94 ? -8.771 -6.249 5.694 1.00 96.19 94 TYR A C 1
ATOM 722 O O . TYR A 1 94 ? -9.609 -5.647 5.018 1.00 96.19 94 TYR A O 1
ATOM 730 N N . ASP A 1 95 ? -8.949 -6.500 6.987 1.00 92.62 95 ASP A N 1
ATOM 731 C CA . ASP A 1 95 ? -10.077 -5.929 7.712 1.00 92.62 95 ASP A CA 1
ATOM 732 C C . ASP A 1 95 ? -9.917 -4.401 7.787 1.00 92.62 95 ASP A C 1
ATOM 734 O O . ASP A 1 95 ? -8.900 -3.884 8.254 1.00 92.62 95 ASP A O 1
ATOM 738 N N . GLY A 1 96 ? -10.885 -3.676 7.233 1.00 91.56 96 GLY A N 1
ATOM 739 C CA . GLY A 1 96 ? -10.914 -2.213 7.203 1.00 91.56 96 GLY A CA 1
ATOM 740 C C . GLY A 1 96 ? -10.055 -1.503 6.146 1.00 91.56 96 GLY A C 1
ATOM 741 O O . GLY A 1 96 ? -10.245 -0.299 5.950 1.00 91.56 96 GLY A O 1
ATOM 742 N N . PHE A 1 97 ? -9.174 -2.186 5.402 1.00 94.62 97 PHE A N 1
ATOM 743 C CA . PHE A 1 97 ? -8.418 -1.567 4.300 1.00 94.62 97 PHE A CA 1
ATOM 744 C C . PHE A 1 97 ? -7.982 -2.554 3.203 1.00 94.62 97 PHE A C 1
ATOM 746 O O . PHE A 1 97 ? -7.960 -3.767 3.384 1.00 94.62 97 PHE A O 1
ATOM 753 N N . GLN A 1 98 ? -7.611 -2.021 2.039 1.00 96.88 98 GLN A N 1
ATOM 754 C CA . GLN A 1 98 ? -6.971 -2.757 0.949 1.00 96.88 98 GLN A CA 1
ATOM 755 C C . GLN A 1 98 ? -5.664 -2.077 0.539 1.00 96.88 98 GLN A C 1
ATOM 757 O O . GLN A 1 98 ? -5.582 -0.845 0.542 1.00 96.88 98 GLN A O 1
ATOM 762 N N . LEU A 1 99 ? -4.683 -2.874 0.124 1.00 98.12 99 LEU A N 1
ATOM 763 C CA . LEU A 1 99 ? -3.481 -2.394 -0.553 1.00 98.12 99 LEU A CA 1
ATOM 764 C C . LEU A 1 99 ? -3.538 -2.788 -2.027 1.00 98.12 99 LEU A C 1
ATOM 766 O O . LEU A 1 99 ? -3.931 -3.908 -2.355 1.00 98.12 99 LEU A O 1
ATOM 77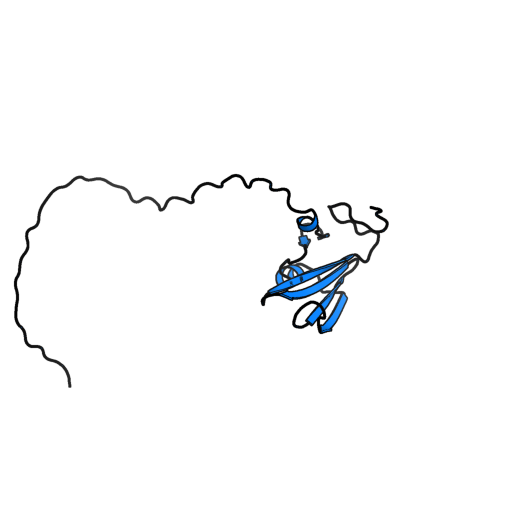0 N N . MET A 1 100 ? -3.125 -1.875 -2.899 1.00 98.31 100 MET A N 1
ATOM 771 C CA . MET A 1 100 ? -2.763 -2.180 -4.281 1.00 98.31 100 MET A CA 1
ATOM 772 C C . MET A 1 100 ? -1.250 -2.059 -4.405 1.00 98.31 100 MET A C 1
ATOM 774 O O . MET A 1 100 ? -0.665 -1.089 -3.917 1.00 98.31 100 MET A O 1
ATOM 778 N N . VAL A 1 101 ? -0.634 -3.060 -5.019 1.00 98.38 101 VAL A N 1
ATOM 779 C CA . VAL A 1 101 ? 0.808 -3.146 -5.226 1.00 98.38 101 VAL A CA 1
ATOM 780 C C . VAL A 1 101 ? 1.078 -3.284 -6.712 1.00 98.38 101 VAL A C 1
ATOM 782 O O . VAL A 1 101 ? 0.465 -4.116 -7.380 1.00 98.38 101 VAL A O 1
ATOM 785 N N . ASN A 1 102 ? 2.038 -2.507 -7.199 1.00 97.94 102 ASN A N 1
ATOM 786 C CA . ASN A 1 102 ? 2.520 -2.577 -8.571 1.00 97.94 102 ASN A CA 1
ATOM 787 C C . ASN A 1 102 ? 4.036 -2.663 -8.612 1.00 97.94 102 ASN A C 1
ATOM 789 O O . ASN A 1 102 ? 4.717 -2.314 -7.648 1.00 97.94 102 ASN A O 1
ATOM 793 N N . GLU A 1 103 ? 4.555 -3.099 -9.753 1.00 96.50 103 GLU A N 1
ATOM 794 C CA . GLU A 1 103 ? 5.964 -2.941 -10.077 1.00 96.50 103 GLU A CA 1
ATOM 795 C C . GLU A 1 103 ? 6.179 -1.596 -10.781 1.00 96.50 103 GLU A C 1
ATOM 797 O O . GLU A 1 103 ? 5.569 -1.312 -11.813 1.00 96.50 103 GLU A O 1
ATOM 802 N N . ILE A 1 104 ? 7.031 -0.756 -10.201 1.00 94.50 104 ILE A N 1
ATOM 803 C CA . ILE A 1 104 ? 7.433 0.540 -10.748 1.00 94.50 104 ILE A CA 1
ATOM 804 C C . ILE A 1 104 ? 8.956 0.540 -10.796 1.00 94.50 104 ILE A C 1
ATOM 806 O O . ILE A 1 104 ? 9.607 0.337 -9.773 1.00 94.50 104 ILE A O 1
ATOM 810 N N . ASP A 1 105 ? 9.523 0.706 -11.992 1.00 92.75 105 ASP A N 1
ATOM 811 C CA . ASP A 1 105 ? 10.974 0.712 -12.223 1.00 92.75 105 ASP A CA 1
ATOM 812 C C . ASP A 1 105 ? 11.708 -0.509 -11.623 1.00 92.75 105 ASP A C 1
ATOM 814 O O . ASP A 1 105 ? 12.832 -0.412 -11.130 1.00 92.75 105 ASP A O 1
ATOM 818 N N . GLY A 1 106 ? 11.061 -1.681 -11.654 1.00 93.12 106 GLY A N 1
ATOM 819 C CA . GLY A 1 106 ? 11.594 -2.938 -11.116 1.00 93.12 106 GLY A CA 1
ATOM 820 C C . GLY A 1 106 ? 11.450 -3.111 -9.598 1.00 93.12 106 GLY A C 1
ATOM 821 O O . GLY A 1 106 ? 11.942 -4.097 -9.049 1.00 93.12 106 GLY A O 1
ATOM 822 N N . ALA A 1 107 ? 10.784 -2.183 -8.903 1.00 95.31 107 ALA A N 1
ATOM 823 C CA . ALA A 1 107 ? 10.496 -2.269 -7.473 1.00 95.31 107 ALA A CA 1
ATOM 824 C C . ALA A 1 107 ? 9.000 -2.501 -7.218 1.00 95.31 107 ALA A C 1
ATOM 826 O O . ALA A 1 107 ? 8.148 -1.806 -7.769 1.00 95.31 107 ALA A O 1
ATOM 827 N N . ARG A 1 108 ? 8.666 -3.452 -6.334 1.00 96.94 108 ARG A N 1
ATOM 828 C CA . ARG A 1 108 ? 7.279 -3.670 -5.891 1.00 96.94 108 ARG A CA 1
ATOM 829 C C . ARG A 1 108 ? 6.914 -2.651 -4.819 1.00 96.94 108 ARG A C 1
ATOM 831 O O . ARG A 1 108 ? 7.507 -2.652 -3.741 1.00 96.94 108 ARG A O 1
ATOM 838 N N . GLN A 1 109 ? 5.926 -1.814 -5.099 1.00 97.00 109 GLN A N 1
ATOM 839 C CA . GLN A 1 109 ? 5.564 -0.672 -4.265 1.00 97.00 109 GLN A CA 1
ATOM 840 C C . GLN A 1 109 ? 4.062 -0.619 -4.001 1.00 97.00 109 GLN A C 1
ATOM 842 O O . GLN A 1 109 ? 3.259 -1.005 -4.852 1.00 97.00 109 GLN A O 1
ATOM 847 N N . VAL A 1 110 ? 3.675 -0.112 -2.829 1.00 97.44 110 VAL A N 1
ATOM 848 C CA . VAL A 1 110 ? 2.272 0.192 -2.511 1.00 97.44 110 VAL A CA 1
ATOM 849 C C . VAL A 1 110 ? 1.833 1.416 -3.313 1.00 97.44 110 VAL A C 1
ATOM 851 O O . VAL A 1 110 ? 2.294 2.523 -3.066 1.00 97.44 110 VAL A O 1
ATOM 854 N N . THR A 1 111 ? 0.919 1.257 -4.259 1.00 96.19 111 THR A N 1
ATOM 855 C CA . THR A 1 111 ? 0.452 2.352 -5.133 1.00 96.19 111 THR A CA 1
ATOM 856 C C . THR A 1 111 ? -0.916 2.888 -4.745 1.00 96.19 111 THR A C 1
ATOM 858 O O . THR A 1 111 ? -1.283 4.000 -5.122 1.00 96.19 111 THR A O 1
ATOM 861 N N . SER A 1 112 ? -1.681 2.125 -3.962 1.00 95.75 112 SER A N 1
ATOM 862 C CA . SER A 1 112 ? -2.955 2.576 -3.414 1.00 95.75 112 SER A CA 1
ATOM 863 C C . SER A 1 112 ? -3.219 1.974 -2.045 1.00 95.75 112 SER A C 1
ATOM 865 O O . SER A 1 112 ? -2.951 0.798 -1.801 1.00 95.75 112 SER A O 1
ATOM 867 N N . ILE A 1 113 ? -3.814 2.787 -1.174 1.00 95.19 113 ILE A N 1
ATOM 868 C CA . ILE A 1 113 ? -4.362 2.364 0.110 1.00 95.19 113 ILE A CA 1
ATOM 869 C C . ILE A 1 113 ? -5.838 2.755 0.113 1.00 95.19 113 ILE A C 1
ATOM 871 O O . ILE A 1 113 ? -6.185 3.936 0.153 1.00 95.19 113 ILE A O 1
ATOM 875 N N . GLY A 1 114 ? -6.716 1.759 0.042 1.00 93.81 114 GLY A N 1
ATOM 876 C CA . GLY A 1 114 ? -8.158 1.966 0.076 1.00 93.81 114 GLY A CA 1
ATOM 877 C C . GLY A 1 114 ? -8.706 1.680 1.464 1.00 93.81 114 GLY A C 1
ATOM 878 O O . GLY A 1 114 ? -8.744 0.525 1.870 1.00 93.81 114 GLY A O 1
ATOM 879 N N . ILE A 1 115 ? -9.172 2.702 2.174 1.00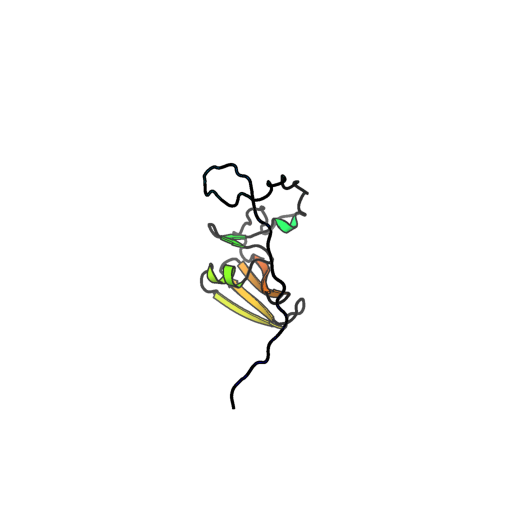 92.12 115 ILE A N 1
ATOM 880 C CA . ILE A 1 115 ? -9.874 2.524 3.452 1.00 92.12 115 ILE A CA 1
ATOM 881 C C . ILE A 1 115 ? -11.281 1.973 3.163 1.00 92.12 115 ILE A C 1
ATOM 883 O O . ILE A 1 115 ? -11.939 2.431 2.226 1.00 92.12 115 ILE A O 1
ATOM 887 N N . LYS A 1 116 ? -11.728 0.969 3.922 1.00 90.44 116 LYS A N 1
ATOM 888 C CA . LYS A 1 116 ? -13.008 0.261 3.724 1.00 90.44 116 LYS A CA 1
ATOM 889 C C . LYS A 1 116 ? -13.957 0.325 4.919 1.00 90.44 116 LYS A C 1
ATOM 891 O O . LYS A 1 116 ? -15.116 -0.038 4.760 1.00 90.44 116 LYS A O 1
ATOM 896 N N . ASP A 1 117 ? -13.478 0.797 6.062 1.00 87.88 117 ASP A N 1
ATOM 897 C CA . ASP A 1 117 ? -14.238 0.901 7.309 1.00 87.88 117 ASP A CA 1
ATOM 898 C C . ASP A 1 117 ? -14.342 2.369 7.760 1.00 87.88 117 ASP A C 1
ATOM 900 O O . ASP A 1 117 ? -13.366 3.122 7.697 1.00 87.88 117 ASP A O 1
ATOM 904 N N . ASP A 1 118 ? -15.532 2.787 8.197 1.00 86.44 118 ASP A N 1
ATOM 905 C CA . ASP A 1 118 ? -15.822 4.142 8.671 1.00 86.44 118 ASP A CA 1
ATOM 906 C C . ASP A 1 118 ? -15.247 4.444 10.061 1.00 86.44 118 ASP A C 1
ATOM 908 O O . ASP A 1 118 ? -15.036 5.614 10.411 1.00 86.44 118 ASP A O 1
ATOM 912 N N . LEU A 1 119 ? -14.889 3.402 10.814 1.00 85.12 119 LEU A N 1
ATOM 913 C CA . LEU A 1 119 ? -14.149 3.514 12.066 1.00 85.12 119 LEU A CA 1
ATOM 914 C C . LEU A 1 119 ? -12.671 3.849 11.839 1.00 85.12 119 LEU A C 1
ATOM 916 O O . LEU A 1 119 ? -12.012 4.380 12.741 1.00 85.12 119 LEU A O 1
ATOM 920 N N . PHE A 1 120 ? -12.149 3.594 10.638 1.00 85.44 120 PHE A N 1
ATOM 921 C CA . PHE A 1 120 ? -10.756 3.844 10.308 1.00 85.44 120 PHE A CA 1
ATOM 922 C C . PHE A 1 120 ? -10.488 5.346 10.135 1.00 85.44 120 PHE A C 1
ATOM 924 O O . PHE A 1 120 ? -11.135 6.046 9.351 1.00 85.44 120 PHE A O 1
ATOM 931 N N . LYS A 1 121 ? -9.486 5.855 10.857 1.00 84.31 121 LYS A N 1
ATOM 932 C CA . LYS A 1 121 ? -9.052 7.256 10.790 1.00 84.31 121 LYS A CA 1
ATOM 933 C C . LYS A 1 121 ? -7.555 7.301 10.581 1.00 84.31 121 LYS A C 1
ATOM 935 O O . LYS A 1 121 ? -6.800 6.718 11.357 1.00 84.31 121 LYS A O 1
ATOM 940 N N . THR A 1 122 ? -7.120 8.025 9.558 1.00 89.19 122 THR A N 1
ATOM 941 C CA . THR A 1 122 ? -5.688 8.241 9.376 1.00 89.19 122 THR A CA 1
ATOM 942 C C . THR A 1 122 ? -5.174 9.245 10.417 1.00 89.19 122 THR A C 1
ATOM 944 O O . THR A 1 122 ? -5.943 10.102 10.872 1.00 89.19 122 THR A O 1
ATOM 947 N N . PRO A 1 123 ? -3.881 9.218 10.789 1.00 88.69 123 PRO A N 1
ATOM 948 C CA . PRO A 1 123 ? -3.304 10.210 11.705 1.00 88.69 123 PRO A CA 1
ATOM 949 C C . PRO A 1 123 ? -3.439 11.664 11.228 1.00 88.69 123 PRO A C 1
ATOM 951 O O . PRO A 1 123 ? -3.396 12.594 12.027 1.00 88.69 123 PRO A O 1
ATOM 954 N N . GLN A 1 124 ? -3.637 11.869 9.926 1.00 89.12 124 GLN A N 1
ATOM 955 C CA . GLN A 1 124 ? -3.867 13.170 9.297 1.00 89.12 124 GLN A CA 1
ATOM 956 C C . GLN A 1 124 ? -5.340 13.616 9.378 1.00 89.12 124 GLN A C 1
ATOM 958 O O . GLN A 1 124 ? -5.683 14.685 8.883 1.00 89.12 124 GLN A O 1
ATOM 963 N N . GLY A 1 125 ? -6.220 12.815 9.987 1.00 87.31 125 GLY A N 1
ATOM 964 C CA . GLY A 1 125 ? -7.634 13.134 10.186 1.00 87.31 125 GLY A CA 1
ATOM 965 C C . GLY A 1 125 ? -8.546 12.802 9.001 1.00 87.31 125 GLY A C 1
ATOM 966 O O . GLY A 1 125 ? -9.738 13.128 9.057 1.00 87.31 125 GLY A O 1
ATOM 967 N N . VAL A 1 126 ? -8.023 12.140 7.959 1.00 86.62 126 VAL A N 1
ATOM 968 C CA . VAL A 1 126 ? -8.822 11.662 6.823 1.00 86.62 126 VAL A CA 1
ATOM 969 C C . VAL A 1 126 ? -9.712 10.516 7.295 1.00 86.62 126 VAL A C 1
ATOM 971 O O . VAL A 1 126 ? -9.253 9.571 7.940 1.00 86.62 126 VAL A O 1
ATOM 974 N N . ARG A 1 127 ? -11.006 10.635 6.995 1.00 86.94 127 ARG A N 1
ATOM 975 C CA . ARG A 1 127 ? -12.053 9.676 7.357 1.00 86.94 127 ARG A CA 1
ATOM 976 C C . ARG A 1 127 ? -13.230 9.797 6.398 1.00 86.94 127 ARG A C 1
ATOM 978 O O . ARG A 1 127 ? -13.384 10.818 5.723 1.00 86.94 127 ARG A O 1
ATOM 985 N N . PHE A 1 128 ? -14.100 8.797 6.403 1.00 85.12 128 PHE A N 1
ATOM 986 C CA . PHE A 1 128 ? -15.369 8.872 5.689 1.00 85.12 128 PHE A CA 1
ATOM 987 C C . PHE A 1 128 ? -16.231 10.047 6.176 1.00 85.12 128 PHE A C 1
ATOM 989 O O . PHE A 1 128 ? -16.233 10.403 7.356 1.00 85.12 128 PHE A O 1
ATOM 996 N N . GLY A 1 129 ? -16.937 10.687 5.241 1.00 84.75 129 GLY A N 1
ATOM 997 C CA . GLY A 1 129 ? -17.789 11.847 5.522 1.00 84.75 129 GLY A CA 1
ATOM 998 C C . GLY A 1 129 ? -17.045 13.166 5.770 1.00 84.75 129 GLY A C 1
ATOM 999 O O . GLY A 1 129 ? -17.682 14.159 6.110 1.00 84.75 129 GLY A O 1
ATOM 1000 N N . LEU A 1 130 ? -15.717 13.212 5.607 1.00 84.44 130 LEU A N 1
ATOM 1001 C CA . LEU A 1 130 ? -14.964 14.465 5.668 1.00 84.44 130 LEU A CA 1
ATOM 1002 C C . LEU A 1 130 ? -15.275 15.339 4.438 1.00 84.44 130 LEU A C 1
ATOM 1004 O O . LEU A 1 130 ? -15.010 14.938 3.305 1.00 84.44 130 LEU A O 1
ATOM 1008 N N . SER A 1 131 ? -15.823 16.535 4.661 1.00 83.50 131 SER A N 1
ATOM 1009 C CA . SER A 1 131 ? -15.997 17.560 3.627 1.00 83.50 131 SER A CA 1
ATOM 1010 C C . SER A 1 131 ? -14.723 18.390 3.451 1.00 83.50 131 SER A C 1
ATOM 1012 O O . SER A 1 131 ? -13.943 18.534 4.393 1.00 83.50 131 SER A O 1
ATOM 1014 N N . ARG A 1 132 ? -14.525 18.926 2.243 1.00 73.38 132 ARG A N 1
ATOM 1015 C CA . ARG A 1 132 ? -13.448 19.877 1.929 1.00 73.38 132 ARG A CA 1
ATOM 1016 C C . ARG A 1 132 ? -13.773 21.283 2.412 1.00 73.38 132 ARG A C 1
ATOM 1018 O O . ARG A 1 132 ? -14.980 21.610 2.439 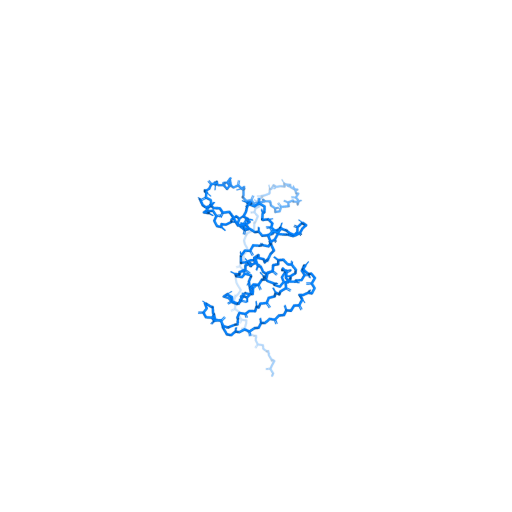1.00 73.38 132 ARG A O 1
#

Radius of gyration: 31.35 Å; chains: 1; bounding box: 91×49×41 Å

pLDDT: mean 75.87, std 24.36, range [27.89, 98.56]